Protein AF-A0A8S9WHS4-F1 (afdb_monomer_lite)

Foldseek 3Di:
DDPPPPPDPPDDDDDDDQWDFDDDPPDIDTGGDPVCVVVCPPVVVDFKDKDKDALVVQPDPVLQPQQWDQDPVGNVDIDGCVVDQDCRHVGSIHIDIDGPPDD

Structure (mmCIF, N/CA/C/O backbone):
data_AF-A0A8S9WHS4-F1
#
_entry.id   AF-A0A8S9WHS4-F1
#
loop_
_atom_site.group_PDB
_atom_site.id
_atom_site.type_symbol
_atom_site.label_atom_id
_atom_site.label_alt_id
_atom_site.label_comp_id
_atom_site.label_asym_id
_atom_site.label_entity_id
_atom_site.label_seq_id
_atom_site.pdbx_PDB_ins_code
_atom_site.Cartn_x
_atom_site.Cartn_y
_atom_site.Cartn_z
_atom_site.occupancy
_atom_site.B_iso_or_equiv
_atom_site.auth_seq_id
_atom_site.auth_comp_id
_atom_site.auth_asym_id
_atom_site.auth_atom_id
_atom_site.pdbx_PDB_model_num
ATOM 1 N N . MET A 1 1 ? 15.103 31.551 -20.750 1.00 40.00 1 MET A N 1
ATOM 2 C CA . MET A 1 1 ? 13.926 31.096 -19.981 1.00 40.00 1 MET A CA 1
ATOM 3 C C . MET A 1 1 ? 14.454 30.413 -18.736 1.00 40.00 1 MET A C 1
ATOM 5 O O . MET A 1 1 ? 15.199 29.453 -18.851 1.00 40.00 1 MET A O 1
ATOM 9 N N . THR A 1 2 ? 14.233 31.025 -17.579 1.00 36.03 2 THR A N 1
ATOM 10 C CA . THR A 1 2 ? 14.980 30.758 -16.345 1.00 36.03 2 THR A CA 1
ATOM 11 C C . THR A 1 2 ? 14.400 29.550 -15.614 1.00 36.03 2 THR A C 1
ATOM 13 O O . THR A 1 2 ? 13.288 29.626 -15.095 1.00 36.03 2 THR A O 1
ATOM 16 N N . GLU A 1 3 ? 15.151 28.452 -15.533 1.00 54.22 3 GLU A N 1
ATOM 17 C CA . GLU A 1 3 ? 14.859 27.362 -14.601 1.00 54.22 3 GLU A CA 1
ATOM 18 C C . GLU A 1 3 ? 15.110 27.857 -13.173 1.00 54.22 3 GLU A C 1
ATOM 20 O O . GLU A 1 3 ? 16.235 27.873 -12.669 1.00 54.22 3 GLU A O 1
ATOM 25 N N . LYS A 1 4 ? 14.047 28.286 -12.490 1.00 47.69 4 LYS A N 1
ATOM 26 C CA . LYS A 1 4 ? 14.064 28.356 -11.030 1.00 47.69 4 LYS A CA 1
ATOM 27 C C . LYS A 1 4 ? 14.187 26.921 -10.520 1.00 47.69 4 LYS A C 1
ATOM 29 O O . LYS A 1 4 ? 13.187 26.216 -10.418 1.00 47.69 4 LYS A O 1
ATOM 34 N N . LYS A 1 5 ? 15.408 26.490 -10.185 1.00 54.31 5 LYS A N 1
ATOM 35 C CA . LYS A 1 5 ? 15.625 25.328 -9.314 1.00 54.31 5 LYS A CA 1
ATOM 36 C C . LYS A 1 5 ? 14.899 25.612 -8.006 1.00 54.31 5 LYS A C 1
ATOM 38 O O . LYS A 1 5 ? 15.357 26.409 -7.188 1.00 54.31 5 LYS A O 1
ATOM 43 N N . LEU A 1 6 ? 13.725 25.011 -7.849 1.00 52.03 6 LEU A N 1
ATOM 44 C CA . LEU A 1 6 ? 12.977 25.048 -6.609 1.00 52.03 6 LEU A CA 1
ATOM 45 C C . LEU A 1 6 ? 13.804 24.276 -5.581 1.00 52.03 6 LEU A C 1
ATOM 47 O O . LEU A 1 6 ? 13.743 23.053 -5.513 1.00 52.03 6 LEU A O 1
ATOM 51 N N . ASN A 1 7 ? 14.609 24.997 -4.805 1.00 57.59 7 ASN A N 1
ATOM 52 C CA . ASN A 1 7 ? 15.324 24.450 -3.662 1.00 57.59 7 ASN A CA 1
ATOM 53 C C . ASN A 1 7 ? 14.311 24.242 -2.522 1.00 57.59 7 ASN A C 1
ATOM 55 O O . ASN A 1 7 ? 14.343 24.915 -1.495 1.00 57.59 7 ASN A O 1
ATOM 59 N N . LYS A 1 8 ? 13.325 23.369 -2.756 1.00 63.44 8 LYS A N 1
ATOM 60 C CA . LYS A 1 8 ? 12.420 22.887 -1.720 1.00 63.44 8 LYS A CA 1
ATOM 61 C C . LYS A 1 8 ? 13.242 21.911 -0.889 1.00 63.44 8 LYS A C 1
ATOM 63 O O . LYS A 1 8 ? 13.725 20.909 -1.415 1.00 63.44 8 LYS A O 1
ATOM 68 N N . LYS A 1 9 ? 13.440 22.228 0.391 1.00 67.31 9 LYS A N 1
ATOM 69 C CA . LYS A 1 9 ? 13.984 21.280 1.366 1.00 67.31 9 LYS A CA 1
ATOM 70 C C . LYS A 1 9 ? 13.179 19.984 1.221 1.00 67.31 9 LYS A C 1
ATOM 72 O O . LYS A 1 9 ? 11.953 20.055 1.184 1.00 67.31 9 LYS A O 1
ATOM 77 N N . GLN A 1 10 ? 13.846 18.844 1.045 1.00 74.38 10 GLN A N 1
ATOM 78 C CA . GLN A 1 10 ? 13.147 17.561 0.979 1.00 74.38 10 GLN A CA 1
ATOM 79 C C . GLN A 1 10 ? 12.374 17.380 2.288 1.00 74.38 10 GLN A C 1
ATOM 81 O O . GLN A 1 10 ? 12.968 17.272 3.360 1.00 74.38 10 GLN A O 1
ATOM 86 N N . GLU A 1 11 ? 11.050 17.429 2.198 1.00 85.88 11 GLU A N 1
ATOM 87 C CA . GLU A 1 11 ? 10.157 17.137 3.311 1.00 85.88 11 GLU A CA 1
ATOM 88 C C . GLU A 1 11 ? 10.060 15.619 3.441 1.00 85.88 11 GLU A C 1
ATOM 90 O O . GLU A 1 11 ? 9.748 14.918 2.476 1.00 85.88 11 GLU A O 1
ATOM 95 N N . ILE A 1 12 ? 10.383 15.115 4.629 1.00 87.31 12 ILE A N 1
ATOM 96 C CA . ILE A 1 12 ? 10.300 13.693 4.944 1.00 87.31 12 ILE A CA 1
ATOM 97 C C . ILE A 1 12 ? 8.957 13.454 5.622 1.00 87.31 12 ILE A C 1
ATOM 99 O O . ILE A 1 12 ? 8.656 14.061 6.650 1.00 87.31 12 ILE A O 1
ATOM 103 N N . PHE A 1 13 ? 8.171 12.550 5.048 1.00 89.56 13 PHE A N 1
ATOM 104 C CA . PHE A 1 13 ? 6.938 12.053 5.641 1.00 89.56 13 PHE A CA 1
ATOM 105 C C . PHE A 1 13 ? 7.196 10.666 6.215 1.00 89.56 13 PHE A C 1
ATOM 107 O O . PHE A 1 13 ? 7.774 9.812 5.543 1.00 89.56 13 PHE A O 1
ATOM 114 N N . ASN A 1 14 ? 6.756 10.445 7.451 1.00 91.25 14 ASN A N 1
ATOM 115 C CA . ASN A 1 14 ? 6.837 9.144 8.100 1.00 91.25 14 ASN A CA 1
ATOM 116 C C . ASN A 1 14 ? 5.480 8.448 7.998 1.00 91.25 14 ASN A C 1
ATOM 118 O O . ASN A 1 14 ? 4.450 9.049 8.303 1.00 91.25 14 ASN A O 1
ATOM 122 N N . MET A 1 15 ? 5.492 7.182 7.594 1.00 91.12 15 MET A N 1
ATOM 123 C CA . MET A 1 15 ? 4.328 6.303 7.641 1.00 91.12 15 MET A CA 1
ATOM 124 C C . MET A 1 15 ? 4.507 5.293 8.764 1.00 91.12 15 MET A C 1
ATOM 126 O O . MET A 1 15 ? 5.576 4.705 8.913 1.00 91.12 15 MET A O 1
ATOM 130 N N . PHE A 1 16 ? 3.439 5.077 9.525 1.00 93.81 16 PHE A N 1
ATOM 131 C CA . PHE A 1 16 ? 3.397 4.090 10.594 1.00 93.81 16 PHE A CA 1
ATOM 132 C C . PHE A 1 16 ? 2.367 3.019 10.229 1.00 93.81 16 PHE A C 1
ATOM 134 O O . PHE A 1 16 ? 1.257 3.375 9.821 1.00 93.81 16 PHE A O 1
ATOM 141 N N . PRO A 1 17 ? 2.708 1.725 10.335 1.00 94.75 17 PRO A N 1
ATOM 142 C CA . PRO A 1 17 ? 1.769 0.660 10.021 1.00 94.75 17 PRO A CA 1
ATOM 143 C C . PRO A 1 17 ? 0.596 0.676 11.007 1.00 94.75 17 PRO A C 1
ATOM 145 O O . PRO A 1 17 ? 0.791 0.760 12.219 1.00 94.75 17 PRO A O 1
ATOM 148 N N . ILE A 1 18 ? -0.622 0.555 10.477 1.00 96.50 18 ILE A N 1
ATOM 149 C CA . ILE A 1 18 ? -1.858 0.407 11.268 1.00 96.50 18 ILE A CA 1
ATOM 150 C C . ILE A 1 18 ? -2.338 -1.051 11.343 1.00 96.50 18 ILE A C 1
ATOM 152 O O . ILE A 1 18 ? -3.298 -1.371 12.043 1.00 96.50 18 ILE A O 1
ATOM 156 N N . GLY A 1 19 ? -1.669 -1.937 10.610 1.00 96.06 19 GLY A N 1
ATOM 157 C CA . GLY A 1 19 ? -2.043 -3.327 10.421 1.00 96.06 19 GLY A CA 1
ATOM 158 C C . GLY A 1 19 ? -1.133 -4.022 9.416 1.00 96.06 19 GLY A C 1
ATOM 159 O O . GLY A 1 19 ? -0.172 -3.427 8.922 1.00 96.06 19 GLY A O 1
ATOM 160 N N . TYR A 1 20 ? -1.455 -5.275 9.108 1.00 94.94 20 TYR A N 1
ATOM 161 C CA . TYR A 1 20 ? -0.692 -6.122 8.196 1.00 94.94 20 TYR A CA 1
ATOM 162 C C . TYR A 1 20 ? -1.612 -6.868 7.236 1.00 94.94 20 TYR A C 1
ATOM 164 O O . TYR A 1 20 ? -2.689 -7.320 7.615 1.00 94.94 20 TYR A O 1
ATOM 172 N N . ILE A 1 21 ? -1.151 -7.055 6.001 1.00 92.12 21 ILE A N 1
ATOM 173 C CA . ILE A 1 21 ? -1.769 -8.008 5.079 1.00 92.12 21 ILE A CA 1
ATOM 174 C C . ILE A 1 21 ? -1.289 -9.404 5.482 1.00 92.12 21 ILE A C 1
ATOM 176 O O . ILE A 1 21 ? -0.083 -9.661 5.545 1.00 92.12 21 ILE A O 1
ATOM 180 N N . ARG A 1 22 ? -2.224 -10.308 5.764 1.00 92.12 22 ARG A N 1
ATOM 181 C CA . ARG A 1 22 ? -1.953 -11.709 6.092 1.00 92.12 22 ARG A CA 1
ATOM 182 C C . ARG A 1 22 ? -2.522 -12.615 5.014 1.00 92.12 22 ARG A C 1
ATOM 184 O O . ARG A 1 22 ? -3.532 -12.306 4.388 1.00 92.12 22 ARG A O 1
ATOM 191 N N . ARG A 1 23 ? -1.852 -13.746 4.817 1.00 88.62 23 ARG A N 1
ATOM 192 C CA . ARG A 1 23 ? -2.291 -14.831 3.943 1.00 88.62 23 ARG A CA 1
ATOM 193 C C . ARG A 1 23 ? -2.276 -16.117 4.754 1.00 88.62 23 ARG A C 1
ATOM 195 O O . ARG A 1 23 ? -1.214 -16.504 5.239 1.00 88.62 23 ARG A O 1
ATOM 202 N N . ASP A 1 24 ? -3.434 -16.747 4.887 1.00 85.94 24 ASP A N 1
ATOM 203 C CA . ASP A 1 24 ? -3.565 -18.128 5.349 1.00 85.94 24 ASP A CA 1
ATOM 204 C C . ASP A 1 24 ? -3.772 -19.059 4.135 1.00 85.94 24 ASP A C 1
ATOM 206 O O . ASP A 1 24 ? -3.735 -18.626 2.982 1.00 85.94 24 ASP A O 1
ATOM 210 N N . LYS A 1 25 ? -3.935 -20.362 4.370 1.00 82.19 25 LYS A N 1
ATOM 211 C CA . LYS A 1 25 ? -4.058 -21.395 3.334 1.00 82.19 25 LYS A CA 1
ATOM 212 C C . LYS A 1 25 ? -5.220 -21.154 2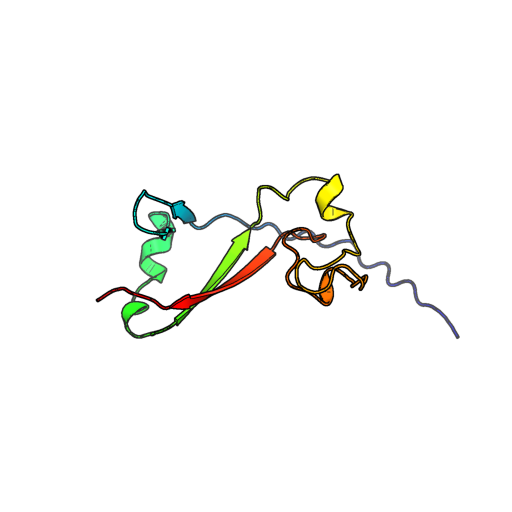.366 1.00 82.19 25 LYS A C 1
ATOM 214 O O . LYS A 1 25 ? -5.096 -21.543 1.207 1.00 82.19 25 LYS A O 1
ATOM 219 N N . SER A 1 26 ? -6.318 -20.558 2.830 1.00 80.69 26 SER A N 1
ATOM 220 C CA . SER A 1 26 ? -7.519 -20.289 2.028 1.00 80.69 26 SER A CA 1
ATOM 221 C C . SER A 1 26 ? -7.730 -18.813 1.708 1.00 80.69 26 SER A C 1
ATOM 223 O O . SER A 1 26 ? -8.219 -18.513 0.623 1.00 80.69 26 SER A O 1
ATOM 225 N N . ASP A 1 27 ? -7.323 -17.901 2.597 1.00 83.44 27 ASP A N 1
ATOM 226 C CA . ASP A 1 27 ? -7.788 -16.513 2.554 1.00 83.44 27 ASP A CA 1
ATOM 227 C C . ASP A 1 27 ? -6.667 -15.486 2.742 1.00 8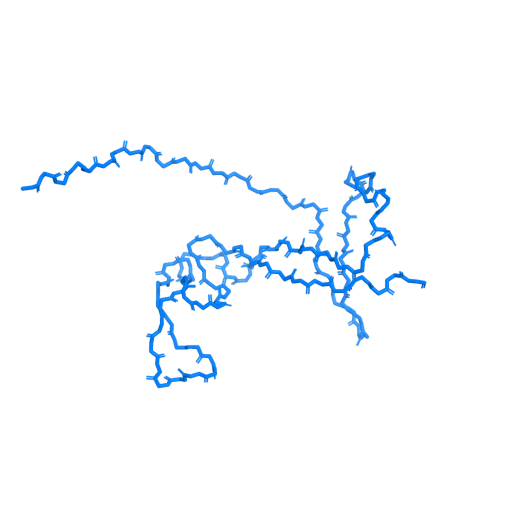3.44 27 ASP A C 1
ATOM 229 O O . ASP A 1 27 ? -5.663 -15.718 3.423 1.00 83.44 27 ASP A O 1
ATOM 233 N N . ASN A 1 28 ? -6.862 -14.311 2.142 1.00 87.31 28 ASN A N 1
ATOM 234 C CA . ASN A 1 28 ? -6.079 -13.114 2.431 1.00 87.31 28 ASN A CA 1
ATOM 235 C C . ASN A 1 28 ? -6.944 -12.169 3.266 1.00 87.31 28 ASN A C 1
ATOM 237 O O . ASN A 1 28 ? -8.084 -11.911 2.892 1.00 87.31 28 ASN A O 1
ATOM 241 N N . TYR A 1 29 ? -6.407 -11.629 4.357 1.00 91.00 29 TYR A N 1
ATOM 242 C CA . TYR A 1 29 ? -7.141 -10.710 5.226 1.00 91.00 29 TYR A CA 1
ATOM 243 C C . TYR A 1 29 ? -6.252 -9.579 5.743 1.00 91.00 29 TYR A C 1
ATOM 245 O O . TYR A 1 29 ? -5.022 -9.685 5.786 1.00 91.00 29 TYR A O 1
ATOM 253 N N . LEU A 1 30 ? -6.891 -8.477 6.134 1.00 92.88 30 LEU A N 1
ATOM 254 C CA . LEU A 1 30 ? -6.239 -7.340 6.774 1.00 92.88 30 LEU A CA 1
ATOM 255 C C . LEU A 1 30 ? -6.322 -7.497 8.291 1.00 92.88 30 LEU A C 1
ATOM 257 O O . LEU A 1 30 ? -7.400 -7.502 8.879 1.00 92.88 30 LEU A O 1
ATOM 261 N N . GLU A 1 31 ? -5.170 -7.603 8.937 1.00 94.88 31 GLU A N 1
ATOM 262 C CA . GLU A 1 31 ? -5.050 -7.628 10.390 1.00 94.88 31 GLU A CA 1
ATOM 263 C C . GLU A 1 31 ? -4.819 -6.200 10.895 1.00 94.88 31 GLU A C 1
ATOM 265 O O . GLU A 1 31 ? -3.705 -5.687 10.812 1.00 94.88 31 GLU A O 1
ATOM 270 N N . ILE A 1 32 ? -5.863 -5.544 11.409 1.00 96.56 32 ILE A N 1
ATOM 271 C CA . ILE A 1 32 ? -5.764 -4.191 11.979 1.00 96.56 32 ILE A CA 1
ATOM 272 C C . ILE A 1 32 ? -5.345 -4.267 13.452 1.00 96.56 32 ILE A C 1
ATOM 274 O O . ILE A 1 32 ? -5.959 -4.983 14.255 1.00 96.56 32 ILE A O 1
ATOM 278 N N . LEU A 1 33 ? -4.304 -3.510 13.816 1.00 97.31 33 LEU A N 1
ATOM 279 C CA . LEU A 1 33 ? -3.784 -3.472 15.183 1.00 97.31 33 LEU A CA 1
ATOM 280 C C . LEU A 1 33 ? -4.830 -2.895 16.147 1.00 97.31 33 LEU A C 1
ATOM 282 O O . LEU A 1 33 ? -5.548 -1.952 15.811 1.00 97.31 33 LEU A O 1
ATOM 286 N N . GLU A 1 34 ? -4.866 -3.439 17.368 1.00 97.56 34 GLU A N 1
ATOM 287 C CA . GLU A 1 34 ? -5.860 -3.111 18.405 1.00 97.56 34 GLU A CA 1
ATOM 288 C C . GLU A 1 34 ? -6.139 -1.603 18.573 1.00 97.56 34 GLU A C 1
ATOM 290 O O . GLU A 1 34 ? -7.314 -1.228 18.571 1.00 97.56 34 GLU A O 1
ATOM 295 N N . PRO A 1 35 ? -5.129 -0.704 18.635 1.00 97.69 35 PRO A N 1
ATOM 296 C CA . PRO A 1 35 ? -5.380 0.721 18.866 1.00 97.69 35 PRO A CA 1
ATOM 297 C C . PRO A 1 35 ? -6.183 1.415 17.757 1.00 97.69 35 PRO A C 1
ATOM 299 O O . PRO A 1 35 ? -6.792 2.451 18.010 1.00 97.69 35 PRO A O 1
ATOM 302 N N . PHE A 1 36 ? -6.189 0.870 16.535 1.00 97.31 36 PHE A N 1
ATOM 303 C CA . PHE A 1 36 ? -6.845 1.487 15.375 1.00 97.31 36 PHE A CA 1
ATOM 304 C C . PHE A 1 36 ? -8.228 0.901 15.079 1.00 97.31 36 PHE A C 1
ATOM 306 O O . PHE A 1 36 ? -8.986 1.493 14.314 1.00 97.31 36 PHE A O 1
ATOM 313 N N . ARG A 1 37 ? -8.605 -0.222 15.703 1.00 96.12 37 ARG A N 1
ATOM 314 C CA . ARG A 1 37 ? -9.902 -0.880 15.472 1.00 96.12 37 ARG A CA 1
ATOM 315 C C . ARG A 1 37 ? -11.131 -0.000 15.722 1.00 96.12 37 ARG A C 1
ATOM 317 O O . ARG A 1 37 ? -12.086 -0.148 14.962 1.00 96.12 37 ARG A O 1
ATOM 324 N N . PRO A 1 38 ? -11.148 0.947 16.686 1.00 97.62 38 PRO A N 1
ATOM 325 C CA . PRO A 1 38 ? -12.279 1.867 16.829 1.00 97.62 38 PRO A CA 1
ATOM 326 C C . PRO A 1 38 ? -12.588 2.680 15.561 1.00 97.62 38 PRO A C 1
ATOM 328 O O . PRO A 1 38 ? -13.727 3.102 15.374 1.00 97.62 38 PRO A O 1
ATOM 331 N N . ALA A 1 39 ? -11.603 2.874 14.675 1.00 96.00 39 ALA A N 1
ATOM 332 C CA . ALA A 1 39 ? -11.782 3.574 13.405 1.00 96.00 39 ALA A CA 1
ATOM 333 C C . ALA A 1 39 ? -12.501 2.736 12.328 1.00 96.00 39 ALA A C 1
ATOM 335 O O . ALA A 1 39 ? -12.893 3.289 11.308 1.00 96.00 39 ALA A O 1
ATOM 336 N N . LEU A 1 40 ? -12.712 1.432 12.551 1.00 95.25 40 LEU A N 1
ATOM 337 C CA . LEU A 1 40 ? -13.440 0.539 11.634 1.00 95.25 40 LEU A CA 1
ATOM 338 C C . LEU A 1 40 ? -14.966 0.627 11.792 1.00 95.25 40 LEU A C 1
ATOM 340 O O . LEU A 1 40 ? -15.709 -0.072 11.109 1.00 95.25 40 LEU A O 1
ATOM 344 N N . LYS A 1 41 ? -15.463 1.447 12.722 1.00 95.94 41 LYS A N 1
ATOM 345 C CA . LYS A 1 41 ? -16.898 1.585 12.981 1.00 95.94 41 LYS A CA 1
ATOM 346 C C . LYS A 1 41 ? -17.637 2.005 11.698 1.00 95.94 41 LYS A C 1
ATOM 348 O O . LYS A 1 41 ? -17.294 3.033 11.125 1.00 95.94 41 LYS A O 1
ATOM 353 N N . GLN A 1 42 ? -18.691 1.266 11.326 1.00 95.38 42 GLN A N 1
ATOM 354 C CA . GLN A 1 42 ? -19.503 1.465 10.107 1.00 95.38 42 GLN A CA 1
ATOM 355 C C . GLN A 1 42 ? -18.801 1.112 8.786 1.00 95.38 42 GLN A C 1
ATOM 357 O O . GLN A 1 42 ? -19.341 1.411 7.721 1.00 95.38 42 GLN A O 1
ATOM 362 N N . LEU A 1 43 ? -17.614 0.496 8.825 1.00 93.69 43 LEU A N 1
ATOM 363 C CA . LEU A 1 43 ? -16.945 0.036 7.605 1.00 93.69 43 LEU A CA 1
ATOM 364 C C . L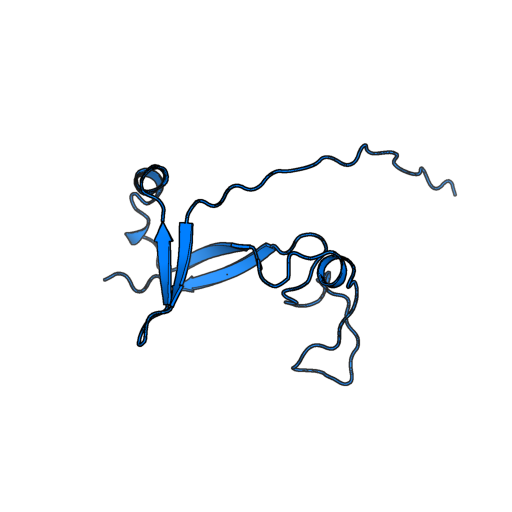EU A 1 43 ? -17.774 -1.036 6.872 1.00 93.69 43 LEU A C 1
ATOM 366 O O . LEU A 1 43 ? -17.776 -1.069 5.649 1.00 93.69 43 LEU A O 1
ATOM 370 N N . ASP A 1 44 ? -18.566 -1.806 7.619 1.00 92.06 44 ASP A N 1
ATOM 371 C CA . ASP A 1 44 ? -19.496 -2.840 7.151 1.00 92.06 44 ASP A CA 1
ATOM 372 C C . ASP A 1 44 ? -20.638 -2.315 6.258 1.00 92.06 44 ASP A C 1
ATOM 374 O O . ASP A 1 44 ? -21.354 -3.087 5.625 1.00 92.06 44 ASP A O 1
ATOM 378 N N . HIS A 1 45 ? -20.836 -0.996 6.182 1.00 92.75 45 HIS A N 1
ATOM 379 C CA . HIS A 1 45 ? -21.818 -0.387 5.279 1.00 92.75 45 HIS A CA 1
ATOM 380 C C . HIS A 1 45 ? -21.274 -0.135 3.865 1.00 92.75 45 HIS A C 1
ATOM 382 O O . HIS A 1 45 ? -22.020 0.326 2.996 1.00 92.75 45 HIS A O 1
ATOM 388 N N . PHE A 1 46 ? -19.994 -0.421 3.620 1.00 90.38 46 PHE A N 1
ATOM 389 C CA . PHE A 1 46 ? -19.342 -0.236 2.329 1.00 90.38 46 PHE A CA 1
ATOM 390 C C . PHE A 1 46 ? -19.044 -1.586 1.682 1.00 90.38 46 PHE A C 1
ATOM 392 O O . PHE A 1 46 ? -18.637 -2.531 2.339 1.00 90.38 46 PHE A O 1
ATOM 399 N N . SER A 1 47 ? -19.210 -1.672 0.363 1.00 88.19 47 SER A N 1
ATOM 400 C CA . SER A 1 47 ? -18.878 -2.891 -0.386 1.00 88.19 47 SER A CA 1
ATOM 401 C C . SER A 1 47 ? -17.398 -2.992 -0.756 1.00 88.19 47 SER A C 1
ATOM 403 O O . SER A 1 47 ? -16.929 -4.070 -1.110 1.00 88.19 47 SER A O 1
ATOM 405 N N . HIS A 1 48 ? -16.680 -1.867 -0.738 1.00 88.25 48 HIS A N 1
ATOM 406 C CA . HIS A 1 48 ? -15.293 -1.763 -1.177 1.00 88.25 48 HIS A CA 1
ATOM 407 C C . HIS A 1 48 ? -14.521 -0.809 -0.275 1.00 88.25 48 HIS A C 1
ATOM 409 O O . HIS A 1 48 ? -15.059 0.200 0.192 1.00 88.25 48 HIS A O 1
ATOM 415 N N . VAL A 1 49 ? -13.241 -1.111 -0.084 1.00 90.81 49 VAL A N 1
ATOM 416 C CA . VAL A 1 49 ? -12.307 -0.292 0.680 1.00 90.81 49 VAL A CA 1
ATOM 417 C C . VAL A 1 49 ? -11.031 -0.077 -0.125 1.00 90.81 49 VAL A C 1
ATOM 419 O O . VAL A 1 49 ? -10.493 -0.993 -0.746 1.00 90.81 49 VAL A O 1
ATOM 422 N N . LEU A 1 50 ? -10.520 1.153 -0.092 1.00 90.81 50 LEU A N 1
ATOM 423 C CA . LEU A 1 50 ? -9.208 1.465 -0.647 1.00 90.81 50 LEU A CA 1
ATOM 424 C C . LEU A 1 50 ? -8.136 1.120 0.382 1.00 90.81 50 LEU A C 1
ATOM 426 O O . LEU A 1 50 ? -8.069 1.722 1.456 1.00 90.81 50 LEU A O 1
ATOM 430 N N . VAL A 1 51 ? -7.276 0.171 0.034 1.00 90.56 51 VAL A N 1
ATOM 431 C CA . VAL A 1 51 ? -6.202 -0.309 0.898 1.00 90.56 51 VAL A CA 1
ATOM 432 C C . VAL A 1 51 ? -4.881 0.237 0.391 1.00 90.56 51 VAL A C 1
ATOM 434 O O . VAL A 1 51 ? -4.385 -0.154 -0.666 1.00 90.56 51 VAL A O 1
ATOM 437 N N . PHE A 1 52 ? -4.282 1.124 1.181 1.00 92.12 52 PHE A N 1
ATOM 438 C CA . PHE A 1 52 ? -2.911 1.565 0.967 1.00 92.12 52 PHE A CA 1
ATOM 439 C C . PHE A 1 52 ? -1.966 0.668 1.753 1.00 92.12 52 PHE A C 1
ATOM 441 O O . PHE A 1 52 ? -2.082 0.554 2.973 1.00 92.12 52 PHE A O 1
ATOM 448 N N . TRP A 1 53 ? -1.007 0.059 1.066 1.00 91.31 53 TRP A N 1
ATOM 449 C CA . TRP A 1 53 ? -0.022 -0.810 1.696 1.00 91.31 53 TRP A CA 1
ATOM 450 C C . TRP A 1 53 ? 1.390 -0.480 1.234 1.00 91.31 53 TRP A C 1
ATOM 452 O O . TRP A 1 53 ? 1.619 0.104 0.171 1.00 91.31 53 TRP A O 1
ATOM 462 N N . TRP A 1 54 ? 2.341 -0.827 2.093 1.00 94.06 54 TRP A N 1
ATOM 463 C CA . TRP A 1 54 ? 3.757 -0.617 1.857 1.00 94.06 54 TRP A CA 1
ATOM 464 C C . TRP A 1 54 ? 4.369 -1.887 1.283 1.00 94.06 54 TRP A C 1
ATOM 466 O O . TRP A 1 54 ? 4.334 -2.928 1.940 1.00 94.06 54 TRP A O 1
ATOM 476 N N . ALA A 1 55 ? 4.935 -1.807 0.079 1.00 91.31 55 ALA A N 1
ATOM 477 C CA . ALA A 1 55 ? 5.635 -2.918 -0.556 1.00 91.31 55 ALA A CA 1
ATOM 478 C C . ALA A 1 55 ? 7.015 -3.113 0.090 1.00 91.31 55 ALA A C 1
ATOM 480 O O . ALA A 1 55 ? 8.054 -2.798 -0.488 1.00 91.31 55 ALA A O 1
ATOM 481 N N . ASP A 1 56 ? 7.001 -3.631 1.316 1.00 88.06 56 ASP A N 1
ATOM 482 C CA . ASP A 1 56 ? 8.143 -3.878 2.199 1.00 88.06 56 ASP A CA 1
ATOM 483 C C . ASP A 1 56 ? 9.279 -4.653 1.515 1.00 88.06 56 ASP A C 1
ATOM 485 O O . ASP A 1 56 ? 10.449 -4.304 1.655 1.00 88.06 56 ASP A O 1
ATOM 489 N N . LYS A 1 57 ? 8.952 -5.637 0.671 1.00 89.44 57 LYS A N 1
ATOM 490 C CA . LYS A 1 57 ? 9.948 -6.396 -0.111 1.00 89.44 57 LYS A CA 1
ATOM 491 C C . LYS A 1 57 ? 10.702 -5.553 -1.149 1.00 89.44 57 LYS A C 1
ATOM 493 O O . LYS A 1 57 ? 11.794 -5.932 -1.575 1.00 89.44 57 LYS A O 1
ATOM 498 N N . HIS A 1 58 ? 10.148 -4.409 -1.540 1.00 89.81 58 HIS A N 1
ATOM 499 C CA . HIS A 1 58 ? 10.755 -3.429 -2.440 1.00 89.81 58 HIS A CA 1
ATOM 500 C C . HIS A 1 58 ? 11.254 -2.176 -1.709 1.00 89.81 58 HIS A C 1
ATOM 502 O O . HIS A 1 58 ? 11.724 -1.233 -2.352 1.00 89.81 58 HIS A O 1
ATOM 508 N N . ASP A 1 59 ? 11.237 -2.174 -0.375 1.00 91.69 59 ASP A N 1
ATOM 509 C CA . ASP A 1 59 ? 11.821 -1.117 0.442 1.00 91.69 59 ASP A CA 1
ATOM 510 C C . ASP A 1 59 ? 13.342 -1.288 0.579 1.00 91.69 59 ASP A C 1
ATOM 512 O O . ASP A 1 59 ? 13.894 -1.621 1.624 1.00 91.69 59 ASP A O 1
ATOM 516 N N . ASN A 1 60 ? 14.041 -1.107 -0.535 1.00 93.19 60 ASN A N 1
ATOM 517 C CA . ASN A 1 60 ? 15.495 -1.097 -0.584 1.00 93.19 60 ASN A CA 1
ATOM 518 C C . ASN A 1 60 ? 15.974 -0.084 -1.622 1.00 93.19 60 ASN A C 1
ATOM 520 O O . ASN A 1 60 ? 15.268 0.228 -2.582 1.00 93.19 60 ASN A O 1
ATOM 524 N N . GLU A 1 61 ? 17.198 0.410 -1.450 1.00 92.19 61 GLU A N 1
ATOM 525 C CA . GLU A 1 61 ? 17.792 1.447 -2.303 1.00 92.19 61 GLU A CA 1
ATOM 526 C C . GLU A 1 61 ? 17.760 1.076 -3.796 1.00 92.19 61 GLU A C 1
ATOM 528 O O . GLU A 1 61 ? 17.388 1.885 -4.652 1.00 92.19 61 GLU A O 1
ATOM 533 N N . LYS A 1 62 ? 18.070 -0.187 -4.112 1.00 92.75 62 LYS A N 1
ATOM 534 C CA . LYS A 1 62 ? 18.049 -0.695 -5.486 1.00 92.75 62 LYS A CA 1
ATOM 535 C C . LYS A 1 62 ? 16.655 -0.611 -6.104 1.00 92.75 62 LYS A C 1
ATOM 537 O O . LYS A 1 62 ? 16.530 -0.165 -7.233 1.00 92.75 62 LYS A O 1
ATOM 542 N N . SER A 1 63 ? 15.616 -1.033 -5.391 1.00 91.12 63 SER A N 1
ATOM 543 C CA . SER A 1 63 ? 14.240 -1.011 -5.904 1.00 91.12 63 SER A CA 1
ATOM 544 C C . SER A 1 63 ? 13.697 0.418 -5.990 1.00 91.12 63 SER A C 1
ATOM 546 O O . SER A 1 63 ? 13.086 0.785 -6.991 1.00 91.12 63 SER A O 1
ATOM 548 N N . ARG A 1 64 ? 13.987 1.261 -4.993 1.00 92.62 64 ARG A N 1
ATOM 549 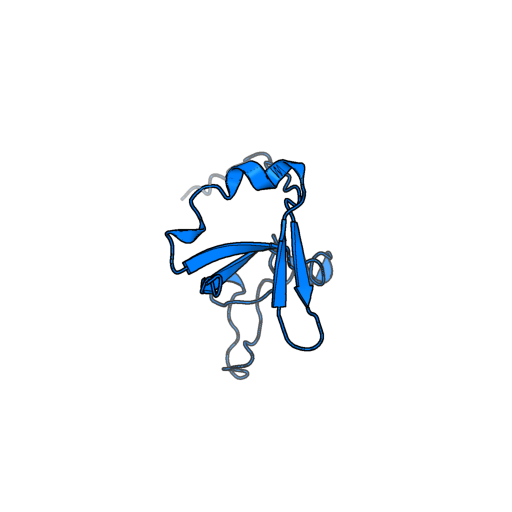C CA . ARG A 1 64 ? 13.545 2.665 -4.943 1.00 92.62 64 ARG A CA 1
ATOM 550 C C . ARG A 1 64 ? 14.167 3.547 -6.029 1.00 92.62 64 ARG A C 1
ATOM 552 O O . ARG A 1 64 ? 13.576 4.555 -6.407 1.00 92.62 64 ARG A O 1
ATOM 559 N N . SER A 1 65 ? 15.339 3.176 -6.543 1.00 92.88 65 SER A N 1
ATOM 560 C CA . SER A 1 65 ? 16.017 3.898 -7.629 1.00 92.88 65 SER A CA 1
ATOM 561 C C . SER A 1 65 ? 15.526 3.519 -9.035 1.00 92.88 65 SER A C 1
ATOM 563 O O . SER A 1 65 ? 15.892 4.182 -10.008 1.00 92.88 65 SER A O 1
ATOM 565 N N . ILE A 1 66 ? 14.664 2.502 -9.177 1.00 92.38 66 ILE A N 1
ATOM 566 C CA . ILE A 1 66 ? 14.116 2.097 -10.478 1.00 92.38 66 ILE A CA 1
ATOM 567 C C . ILE A 1 66 ? 13.073 3.119 -10.943 1.00 92.38 66 ILE A C 1
ATOM 569 O O . ILE A 1 66 ? 12.017 3.274 -10.337 1.00 92.38 66 ILE A O 1
ATOM 573 N N . MET A 1 67 ? 13.346 3.775 -12.073 1.00 92.75 67 MET A N 1
ATOM 574 C CA . MET A 1 67 ? 12.440 4.768 -12.677 1.00 92.75 67 MET A CA 1
ATOM 575 C C . MET A 1 67 ? 11.683 4.237 -13.897 1.00 92.75 67 MET A C 1
ATOM 577 O O . MET A 1 67 ? 10.690 4.827 -14.326 1.00 92.75 67 MET A O 1
ATOM 581 N N . GLN A 1 68 ? 12.132 3.118 -14.469 1.00 93.06 68 GLN A N 1
ATOM 582 C CA . GLN A 1 68 ? 11.548 2.507 -15.660 1.00 93.06 68 GLN A CA 1
ATOM 583 C C . GLN A 1 68 ? 11.574 0.987 -15.563 1.00 93.06 68 GLN A C 1
ATOM 585 O O . GLN A 1 68 ? 12.522 0.408 -15.039 1.00 93.06 68 GLN A O 1
ATOM 590 N N . THR A 1 69 ? 10.572 0.342 -16.147 1.00 90.12 69 THR A N 1
ATOM 591 C CA . THR A 1 69 ? 10.468 -1.113 -16.188 1.00 90.12 69 THR A CA 1
ATOM 592 C C . THR A 1 69 ? 9.823 -1.608 -17.473 1.00 90.12 69 THR A C 1
ATOM 594 O O . THR A 1 69 ? 9.287 -0.826 -18.257 1.00 90.12 69 THR A O 1
ATOM 597 N N . LYS A 1 70 ? 9.905 -2.917 -17.687 1.00 89.38 70 LYS A N 1
ATOM 598 C CA . LYS A 1 70 ? 9.108 -3.641 -18.665 1.00 89.38 70 LYS A CA 1
ATOM 599 C C . LYS A 1 70 ? 7.934 -4.276 -17.917 1.00 89.38 70 LYS A C 1
ATOM 601 O O . LYS A 1 70 ? 8.175 -5.141 -17.074 1.00 89.38 70 LYS A O 1
ATOM 606 N N . PRO A 1 71 ? 6.691 -3.822 -18.129 1.00 84.38 71 PRO A N 1
ATOM 607 C CA . PRO A 1 71 ? 5.551 -4.412 -17.452 1.00 84.38 71 PRO A CA 1
ATOM 608 C C . PRO A 1 71 ? 5.331 -5.856 -17.940 1.00 84.38 71 PRO A C 1
ATOM 610 O O . PRO A 1 71 ? 5.534 -6.127 -19.124 1.00 84.38 71 PRO A O 1
ATOM 613 N N . PRO A 1 72 ? 4.858 -6.768 -17.071 1.00 82.88 72 PRO A N 1
ATOM 614 C CA . PRO A 1 72 ? 4.700 -8.187 -17.411 1.00 82.88 72 PRO A CA 1
ATOM 615 C C . PRO A 1 72 ? 3.689 -8.436 -18.541 1.00 82.88 72 PRO A C 1
ATOM 617 O O . PRO A 1 72 ? 3.764 -9.437 -19.236 1.00 82.88 72 PRO A O 1
ATOM 620 N N . TYR A 1 73 ? 2.754 -7.511 -18.763 1.00 81.06 73 TYR A N 1
ATOM 621 C CA . TYR A 1 73 ? 1.762 -7.586 -19.840 1.00 81.06 73 TYR A CA 1
ATOM 622 C C . TYR A 1 73 ? 2.231 -6.961 -21.168 1.00 81.06 73 TYR A C 1
ATOM 624 O O . TYR A 1 73 ? 1.486 -6.980 -22.145 1.00 81.06 73 TYR A O 1
ATOM 632 N N . ALA A 1 74 ? 3.422 -6.351 -21.217 1.00 83.50 74 ALA A N 1
ATOM 633 C CA . ALA A 1 74 ? 3.985 -5.766 -22.434 1.00 83.50 74 ALA A CA 1
ATOM 634 C C . ALA A 1 74 ? 5.519 -5.690 -22.350 1.00 83.50 74 ALA A C 1
ATOM 636 O O . ALA A 1 74 ? 6.094 -4.604 -22.257 1.00 83.50 74 ALA A O 1
ATOM 637 N N . GLU A 1 75 ? 6.184 -6.845 -22.406 1.00 81.81 75 GLU A N 1
ATOM 638 C CA . GLU A 1 75 ? 7.646 -6.972 -22.259 1.00 81.81 75 GLU A CA 1
ATOM 639 C C . GLU A 1 75 ? 8.457 -6.222 -23.336 1.00 81.81 75 GLU A C 1
ATOM 641 O O . GLU A 1 75 ? 9.610 -5.824 -23.116 1.00 81.81 75 GLU A O 1
ATOM 646 N N . GLU A 1 76 ? 7.831 -5.970 -24.486 1.00 88.81 76 GLU A N 1
ATOM 647 C CA . GLU A 1 76 ? 8.398 -5.206 -25.603 1.00 88.81 76 GLU A CA 1
ATOM 648 C C . GLU A 1 76 ? 8.429 -3.695 -25.334 1.00 88.81 76 GLU A C 1
ATOM 650 O O . GLU A 1 76 ? 9.120 -2.938 -26.017 1.00 88.81 76 GLU A O 1
ATOM 655 N N . LYS A 1 77 ? 7.671 -3.224 -24.336 1.00 86.00 77 LYS A N 1
ATOM 656 C CA . LYS A 1 77 ? 7.544 -1.806 -24.002 1.00 86.00 77 LYS A CA 1
ATOM 657 C C . LYS A 1 77 ? 8.321 -1.495 -22.732 1.00 86.00 77 LYS A C 1
ATOM 659 O O . LYS A 1 77 ? 8.233 -2.195 -21.732 1.00 86.00 77 LYS A O 1
ATOM 664 N N . ARG A 1 78 ? 9.056 -0.385 -22.750 1.00 90.50 78 ARG A N 1
ATOM 665 C CA . ARG A 1 78 ? 9.654 0.200 -21.547 1.00 90.50 78 ARG A CA 1
ATOM 666 C C . ARG A 1 78 ? 8.774 1.354 -21.084 1.00 90.50 78 ARG A C 1
ATOM 668 O O . ARG A 1 78 ? 8.552 2.297 -21.837 1.00 90.50 78 ARG A O 1
ATOM 675 N N . THR A 1 79 ? 8.280 1.285 -19.856 1.00 89.94 79 THR A N 1
ATOM 676 C CA . THR A 1 79 ? 7.393 2.293 -19.264 1.00 89.94 79 THR A CA 1
ATOM 677 C C . THR A 1 79 ? 8.020 2.884 -18.010 1.00 89.94 79 THR A C 1
ATOM 679 O O . THR A 1 79 ? 8.735 2.196 -17.283 1.00 89.94 79 THR A O 1
ATOM 682 N N . GLY A 1 80 ? 7.741 4.156 -17.722 1.00 91.75 80 GLY A N 1
ATOM 683 C CA . GLY A 1 80 ? 8.077 4.739 -16.421 1.00 91.75 80 GLY A CA 1
ATOM 684 C C . GLY A 1 80 ? 7.280 4.075 -15.294 1.00 91.75 80 GLY A C 1
ATOM 685 O O . GLY A 1 80 ? 6.127 3.704 -15.504 1.00 91.75 80 GLY A O 1
ATOM 686 N N . VAL A 1 81 ? 7.859 3.957 -14.096 1.00 90.94 81 VAL A N 1
ATOM 687 C CA . VAL A 1 81 ? 7.195 3.326 -12.928 1.00 90.94 81 VAL A CA 1
ATOM 688 C C . VAL A 1 81 ? 5.936 4.066 -12.456 1.00 90.94 81 VAL A C 1
ATOM 690 O O . VAL A 1 81 ? 5.079 3.481 -11.798 1.00 90.94 81 VAL A O 1
ATOM 693 N N . PHE A 1 82 ? 5.791 5.344 -12.820 1.00 88.19 82 PHE A N 1
ATOM 694 C CA . PHE A 1 82 ? 4.586 6.141 -12.563 1.00 88.19 82 PHE A CA 1
ATOM 695 C C . PHE A 1 82 ? 3.483 5.939 -13.609 1.00 88.19 82 PHE A C 1
ATOM 697 O O . PHE A 1 82 ? 2.337 6.293 -13.360 1.00 88.19 82 PHE A O 1
ATOM 704 N N . ALA A 1 83 ? 3.811 5.362 -14.768 1.00 87.56 83 ALA A N 1
ATOM 705 C CA . ALA A 1 83 ? 2.850 5.044 -15.824 1.00 87.56 83 ALA A CA 1
ATOM 706 C C . ALA A 1 83 ? 2.302 3.608 -15.710 1.00 87.56 83 ALA A C 1
ATOM 708 O O . ALA A 1 83 ? 1.528 3.174 -16.560 1.00 87.56 83 ALA A O 1
ATOM 709 N N . CYS A 1 84 ? 2.717 2.848 -14.691 1.00 85.12 84 CYS A N 1
ATOM 710 C CA . CYS A 1 84 ? 2.287 1.472 -14.468 1.00 85.12 84 CYS A CA 1
ATOM 711 C C . CYS A 1 84 ? 2.094 1.162 -12.973 1.00 85.12 84 CYS A C 1
ATOM 713 O O . CYS A 1 84 ? 2.360 1.988 -12.099 1.00 85.12 84 CYS A O 1
ATOM 715 N N . ARG A 1 85 ? 1.626 -0.057 -12.670 1.00 83.38 85 ARG A N 1
ATOM 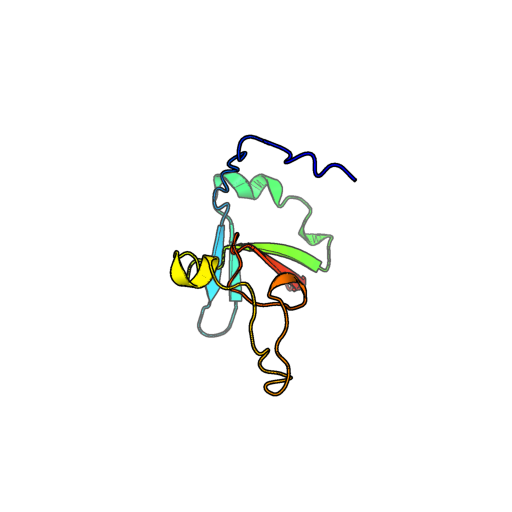716 C CA . ARG A 1 85 ? 1.410 -0.564 -11.303 1.00 83.38 85 ARG A CA 1
ATOM 717 C C . ARG A 1 85 ? 2.644 -1.273 -10.709 1.00 83.38 85 ARG A C 1
ATOM 719 O O . ARG A 1 85 ? 2.494 -2.261 -10.009 1.00 83.38 85 ARG A O 1
ATOM 726 N N . ALA A 1 86 ? 3.858 -0.811 -11.015 1.00 84.69 86 ALA A N 1
ATOM 727 C CA . ALA A 1 86 ? 5.077 -1.408 -10.462 1.00 84.69 86 ALA A CA 1
ATOM 728 C C . ALA A 1 86 ? 5.129 -1.278 -8.929 1.00 84.69 86 ALA A C 1
ATOM 730 O O . ALA A 1 86 ? 4.905 -0.192 -8.400 1.00 84.69 86 ALA A O 1
ATOM 731 N N . GLU A 1 87 ? 5.456 -2.366 -8.232 1.00 81.75 87 GLU A N 1
ATOM 732 C CA . GLU A 1 87 ? 5.600 -2.384 -6.766 1.00 81.75 87 GLU A CA 1
ATOM 733 C C . GLU A 1 87 ? 6.829 -1.589 -6.295 1.00 81.75 87 GLU A C 1
ATOM 735 O O . GLU A 1 87 ? 6.828 -0.979 -5.228 1.00 81.75 87 GLU A O 1
ATOM 740 N N . TYR A 1 88 ? 7.875 -1.541 -7.122 1.00 86.75 88 TYR A N 1
ATOM 741 C CA . TYR A 1 88 ? 9.063 -0.726 -6.894 1.00 86.75 88 TYR A CA 1
ATOM 742 C C . TYR A 1 88 ? 8.844 0.702 -7.398 1.00 86.75 88 TYR A C 1
ATOM 744 O O . TYR A 1 88 ? 8.620 0.963 -8.583 1.00 86.75 88 TYR A O 1
ATOM 752 N N . ARG A 1 89 ? 8.927 1.642 -6.461 1.00 89.44 89 ARG A N 1
ATOM 753 C CA . ARG A 1 89 ? 8.845 3.085 -6.686 1.00 89.44 89 ARG A CA 1
ATOM 754 C C . ARG A 1 89 ? 9.744 3.795 -5.677 1.00 89.44 89 ARG A C 1
ATOM 756 O O . ARG A 1 89 ? 10.055 3.206 -4.641 1.00 89.44 89 ARG A O 1
ATOM 763 N N . PRO A 1 90 ? 10.093 5.073 -5.908 1.00 89.56 90 PRO A N 1
ATOM 764 C CA . PRO A 1 90 ? 10.838 5.863 -4.928 1.00 89.56 90 PRO A CA 1
ATOM 765 C C . PRO A 1 90 ? 10.216 5.831 -3.529 1.00 89.56 90 PRO A C 1
ATOM 767 O O . PRO A 1 90 ? 10.948 5.700 -2.553 1.00 89.56 90 PRO A O 1
ATOM 770 N N . ASN A 1 91 ? 8.879 5.850 -3.455 1.00 88.50 91 ASN A N 1
ATOM 771 C CA . ASN A 1 91 ? 8.093 5.522 -2.266 1.00 88.50 91 ASN A CA 1
ATOM 772 C C . ASN A 1 91 ? 7.242 4.280 -2.585 1.00 88.50 91 ASN A C 1
ATOM 774 O O . ASN A 1 91 ? 6.340 4.402 -3.420 1.00 88.50 91 ASN A O 1
ATOM 778 N N . PRO A 1 92 ? 7.514 3.109 -1.981 1.00 87.00 92 PRO A N 1
ATOM 779 C CA . PRO A 1 92 ? 6.864 1.837 -2.303 1.00 87.00 92 PRO A CA 1
ATOM 780 C C . PRO A 1 92 ? 5.460 1.753 -1.682 1.00 87.00 92 PRO A C 1
ATOM 782 O O . PRO A 1 92 ? 5.157 0.864 -0.893 1.00 87.00 92 PRO A O 1
ATOM 785 N N . ILE A 1 93 ? 4.604 2.716 -2.021 1.00 88.25 93 ILE A N 1
ATOM 786 C CA . ILE A 1 93 ? 3.191 2.740 -1.652 1.00 88.25 93 ILE A CA 1
ATOM 787 C C . ILE A 1 93 ? 2.401 2.187 -2.834 1.00 88.25 93 ILE A C 1
ATOM 789 O O . ILE A 1 93 ? 2.522 2.674 -3.966 1.00 88.25 93 ILE A O 1
ATOM 793 N N . SER A 1 94 ? 1.576 1.191 -2.548 1.00 85.69 94 SER A N 1
ATOM 794 C CA . SER A 1 94 ? 0.609 0.617 -3.475 1.00 85.69 94 SER A CA 1
ATOM 795 C C . SER A 1 94 ? -0.805 0.860 -2.958 1.00 85.69 94 SER A C 1
ATOM 797 O O . SER A 1 94 ? -1.018 1.077 -1.766 1.00 85.69 94 SER A O 1
ATOM 799 N N . CYS A 1 95 ? -1.761 0.879 -3.881 1.00 84.75 95 CYS A N 1
ATOM 800 C CA . CYS A 1 95 ? -3.175 1.056 -3.593 1.00 84.75 95 CYS A CA 1
ATOM 801 C C . CY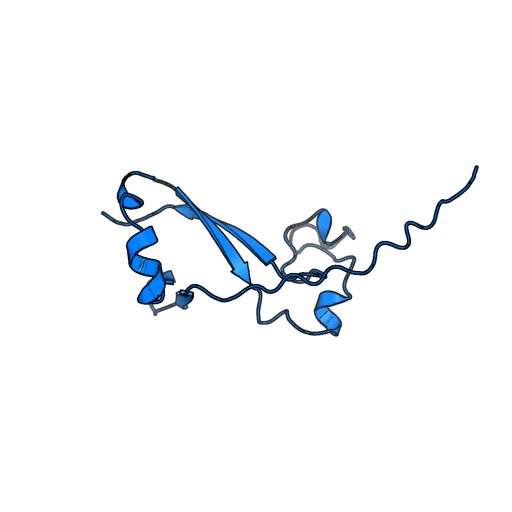S A 1 95 ? -3.937 -0.043 -4.321 1.00 84.75 95 CYS A C 1
ATOM 803 O O . CYS A 1 95 ? -3.801 -0.167 -5.543 1.00 84.75 95 CYS A O 1
ATOM 805 N N . ASP A 1 96 ? -4.716 -0.804 -3.565 1.00 79.81 96 ASP A N 1
ATOM 806 C CA . ASP A 1 96 ? -5.618 -1.817 -4.088 1.00 79.81 96 ASP A CA 1
ATOM 807 C C . ASP A 1 96 ? -7.047 -1.505 -3.656 1.00 79.81 96 ASP A C 1
ATOM 809 O O . ASP A 1 96 ? -7.301 -1.077 -2.530 1.00 79.81 96 ASP A O 1
ATOM 813 N N . ASP A 1 97 ? -7.971 -1.712 -4.586 1.00 78.75 97 ASP A N 1
ATOM 814 C CA . ASP A 1 97 ? -9.399 -1.716 -4.310 1.00 78.75 97 ASP A CA 1
ATOM 815 C C . ASP A 1 97 ? -9.771 -3.137 -3.884 1.00 78.75 97 ASP A C 1
ATOM 817 O O . ASP A 1 97 ? -9.618 -4.079 -4.668 1.00 78.75 97 ASP A O 1
ATOM 821 N N . MET A 1 98 ? -10.158 -3.310 -2.622 1.00 75.81 98 MET A N 1
ATOM 822 C CA . MET A 1 98 ? -10.557 -4.605 -2.079 1.00 75.81 98 MET A CA 1
ATOM 823 C C . MET A 1 98 ? -12.056 -4.612 -1.822 1.00 75.81 98 MET A C 1
ATOM 825 O O . MET A 1 98 ? -12.587 -3.717 -1.167 1.00 75.81 98 MET A O 1
ATOM 829 N N . GLN A 1 99 ? -12.721 -5.655 -2.312 1.00 73.44 99 GLN A N 1
ATOM 830 C CA . GLN A 1 99 ? -14.101 -5.934 -1.952 1.00 73.44 99 GLN A CA 1
ATOM 831 C C . GLN A 1 99 ? -14.139 -6.425 -0.505 1.00 73.44 99 GLN A C 1
ATOM 833 O O . GLN A 1 99 ? -13.424 -7.370 -0.157 1.00 73.44 99 GLN A O 1
ATOM 838 N N . ASP A 1 100 ? -14.964 -5.789 0.324 1.00 71.75 100 ASP A N 1
ATOM 839 C CA . ASP A 1 100 ? -15.235 -6.315 1.655 1.00 71.75 100 ASP A CA 1
ATOM 840 C C . ASP A 1 100 ? -16.139 -7.544 1.504 1.00 71.75 100 ASP A C 1
ATOM 842 O O . ASP A 1 100 ? -17.245 -7.464 0.965 1.00 71.75 100 ASP A O 1
ATOM 846 N N . ILE A 1 101 ? -15.621 -8.702 1.906 1.00 63.06 101 ILE A N 1
ATOM 847 C CA . ILE A 1 101 ? -16.349 -9.977 1.897 1.00 63.06 101 ILE A CA 1
ATOM 848 C C . ILE A 1 101 ? -16.996 -10.271 3.258 1.00 63.06 101 ILE A C 1
ATOM 850 O O . ILE A 1 101 ? -17.539 -11.357 3.446 1.00 63.06 101 ILE A O 1
ATOM 854 N N . GLY A 1 102 ? -16.934 -9.325 4.204 1.00 55.78 102 GLY A N 1
ATOM 855 C CA . GLY A 1 102 ? -17.570 -9.424 5.512 1.00 55.78 102 GLY A CA 1
ATOM 856 C C . GLY A 1 102 ? -19.097 -9.440 5.423 1.00 55.78 102 GLY A C 1
ATOM 857 O O . GLY A 1 102 ? -19.725 -8.406 5.200 1.00 55.78 102 GLY A O 1
ATOM 858 N N . GLY A 1 103 ? -19.679 -10.623 5.637 1.00 44.31 103 GLY A N 1
ATOM 859 C CA . GLY A 1 103 ? -21.109 -10.887 5.810 1.00 44.31 103 GLY A CA 1
ATOM 860 C C . GLY A 1 103 ? -21.331 -12.046 6.771 1.00 44.31 103 GLY A C 1
ATOM 861 O O . GLY A 1 103 ? -20.554 -13.025 6.690 1.00 44.31 103 GLY A O 1
#

pLDDT: mean 85.09, std 13.16, range [36.03, 97.69]

Secondary structure (DSSP, 8-state):
----------PPPP---SEEEEE-SS-EEEEE-GGGGGGGTTGGG-SEEEEEEE-GGG-SHHHHT--EE--TT-TT--EETTSS--S--SS-EEEEEEE----

Radius of gyration: 18.13 Å; chains: 1; bounding box: 40×52×44 Å

Sequence (103 aa):
MTEKKLNKKQEIFNMFPIGYIRRDKSDNYLEILEPFRPALKQLDHFSHVLVFWWADKHDNEKSRSIMQTKPPYAEEKRTGVFACRAEYRPNPISCDDMQDIGG